Protein AF-A0A2W4MIL1-F1 (afdb_monomer)

Sequence (100 aa):
MLAAVHVPWSAQAADEDEQAVLALEKRCEEAREARLKPLREAEIAKCKANKRNDPDYCERFWRDYGNPVRLPNGRMSPRLLDDLPECVAAYRARRALAFK

Radius of gyration: 20.77 Å; Cα contacts (8 Å, |Δi|>4): 67; chains: 1; bounding box: 40×39×65 Å

pLDDT: mean 91.01, std 13.51, range [39.28, 98.56]

Structure (mmCIF, N/CA/C/O backbone):
data_AF-A0A2W4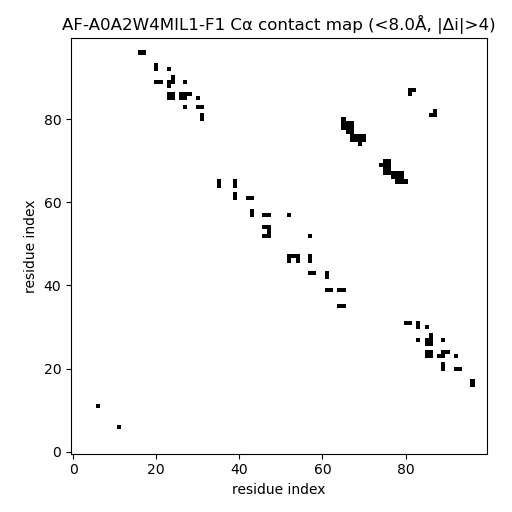MIL1-F1
#
_entry.id   AF-A0A2W4MIL1-F1
#
loop_
_atom_site.group_PDB
_atom_site.id
_atom_site.type_symbol
_atom_site.label_atom_id
_atom_site.label_alt_id
_atom_site.label_comp_id
_atom_site.label_asym_id
_atom_site.label_entity_id
_atom_site.label_seq_id
_atom_site.pdbx_PDB_ins_code
_atom_site.Cartn_x
_atom_site.Cartn_y
_atom_site.Cartn_z
_atom_site.occupancy
_atom_site.B_iso_or_equiv
_atom_site.auth_seq_id
_atom_site.auth_comp_id
_atom_site.auth_asym_id
_atom_site.auth_atom_id
_atom_site.pdbx_PDB_model_num
ATOM 1 N N . MET A 1 1 ? 14.318 29.168 -42.407 1.00 39.28 1 MET A N 1
ATOM 2 C CA . MET A 1 1 ? 15.370 28.400 -41.710 1.00 39.28 1 MET A CA 1
ATOM 3 C C . MET A 1 1 ? 14.699 27.637 -40.576 1.00 39.28 1 MET A C 1
ATOM 5 O O . MET A 1 1 ? 14.354 28.253 -39.580 1.00 39.28 1 MET A O 1
ATOM 9 N N . LEU A 1 2 ? 14.396 26.351 -40.769 1.00 46.50 2 LEU A N 1
ATOM 10 C CA . LEU A 1 2 ? 13.832 25.486 -39.725 1.00 46.50 2 LEU A CA 1
ATOM 11 C C . LEU A 1 2 ? 15.003 24.760 -39.060 1.00 46.50 2 LEU A C 1
ATOM 13 O O . LEU A 1 2 ? 15.649 23.933 -39.698 1.00 46.50 2 LEU A O 1
ATOM 17 N N . ALA A 1 3 ? 15.319 25.119 -37.818 1.00 49.28 3 ALA A N 1
ATOM 18 C CA . ALA A 1 3 ? 16.285 24.377 -37.021 1.00 49.28 3 ALA A CA 1
ATOM 19 C C . ALA A 1 3 ? 15.634 23.055 -36.590 1.00 49.28 3 ALA A C 1
ATOM 21 O O . ALA A 1 3 ? 14.677 23.054 -35.817 1.00 49.28 3 ALA A O 1
ATOM 22 N N . ALA A 1 4 ? 16.133 21.937 -37.116 1.00 56.16 4 ALA A N 1
ATOM 23 C CA . ALA A 1 4 ? 15.809 20.617 -36.600 1.00 56.16 4 ALA A CA 1
ATOM 24 C C . ALA A 1 4 ? 16.438 20.493 -35.207 1.00 56.16 4 ALA A C 1
ATOM 26 O O . ALA A 1 4 ? 17.659 20.427 -35.065 1.00 56.16 4 ALA A O 1
ATOM 27 N N . VAL A 1 5 ? 15.603 20.512 -34.169 1.00 59.19 5 VAL A N 1
ATOM 28 C CA . VAL A 1 5 ? 16.034 20.189 -32.810 1.00 59.19 5 VAL A CA 1
ATOM 29 C C . VAL A 1 5 ? 16.291 18.683 -32.782 1.00 59.19 5 VAL A C 1
ATOM 31 O O . VAL A 1 5 ? 15.362 17.886 -32.684 1.00 59.19 5 VAL A O 1
ATOM 34 N N . HIS A 1 6 ? 17.554 18.284 -32.928 1.00 59.94 6 HIS A N 1
ATOM 35 C CA . HIS A 1 6 ? 17.992 16.914 -32.682 1.00 59.94 6 HIS A CA 1
ATOM 36 C C . HIS A 1 6 ? 17.962 16.650 -31.177 1.00 59.94 6 HIS A C 1
ATOM 38 O O . HIS A 1 6 ? 18.965 16.813 -30.484 1.00 59.94 6 HIS A O 1
ATOM 44 N N . VAL A 1 7 ? 16.798 16.256 -30.663 1.00 59.19 7 VAL A N 1
ATOM 45 C CA . VAL A 1 7 ? 16.746 15.569 -29.373 1.00 59.19 7 VAL A CA 1
ATOM 46 C C . VAL A 1 7 ? 17.486 14.238 -29.559 1.00 59.19 7 VAL A C 1
ATOM 48 O O . VAL A 1 7 ? 17.189 13.511 -30.512 1.00 59.19 7 VAL A O 1
ATOM 51 N N . PRO A 1 8 ? 18.503 13.925 -28.739 1.00 60.09 8 PRO A N 1
ATOM 52 C CA . PRO A 1 8 ? 19.182 12.646 -28.834 1.00 60.09 8 PRO A CA 1
ATOM 53 C C . PRO A 1 8 ? 18.182 11.537 -28.496 1.00 60.09 8 PRO A C 1
ATOM 55 O O . PRO A 1 8 ? 17.633 11.500 -27.396 1.00 60.09 8 PRO A O 1
ATOM 58 N N . TRP A 1 9 ? 17.976 10.627 -29.452 1.00 61.75 9 TRP A N 1
ATOM 59 C CA . TRP A 1 9 ? 17.106 9.444 -29.369 1.00 61.75 9 TRP A CA 1
ATOM 60 C C . TRP A 1 9 ? 17.228 8.698 -28.027 1.00 61.75 9 TRP A C 1
ATOM 62 O O . TRP A 1 9 ? 16.254 8.155 -27.512 1.00 61.75 9 TRP A O 1
ATOM 72 N N . SER A 1 10 ? 18.424 8.684 -27.433 1.00 63.69 10 SER A N 1
ATOM 73 C CA . SER A 1 10 ? 18.719 8.025 -26.159 1.00 63.69 10 SER A CA 1
ATOM 74 C C . SER A 1 10 ? 17.971 8.604 -24.953 1.00 63.69 10 SER A C 1
ATOM 76 O O . SER A 1 10 ? 17.605 7.834 -24.071 1.00 63.69 10 SER A O 1
ATOM 78 N N . ALA A 1 11 ? 17.712 9.914 -24.908 1.00 67.19 11 ALA A N 1
ATOM 79 C CA . ALA A 1 11 ? 16.931 10.518 -23.824 1.00 67.19 11 ALA A CA 1
ATOM 80 C C . ALA A 1 11 ? 15.438 10.174 -23.956 1.00 67.19 11 ALA A C 1
ATOM 82 O O . ALA A 1 11 ? 14.809 9.777 -22.983 1.00 67.19 11 ALA A O 1
ATOM 83 N N . GLN A 1 12 ? 14.902 10.220 -25.180 1.00 70.19 12 GLN A N 1
ATOM 84 C CA . GLN A 1 12 ? 13.495 9.898 -25.452 1.00 70.19 12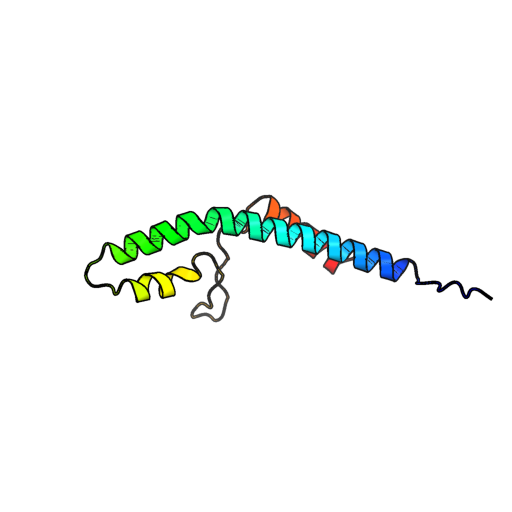 GLN A CA 1
ATOM 85 C C . GLN A 1 12 ? 13.164 8.437 -25.122 1.00 70.19 12 GLN A C 1
ATOM 87 O O . GLN A 1 12 ? 12.144 8.170 -24.499 1.00 70.19 12 GLN A O 1
ATOM 92 N N . ALA A 1 13 ? 14.047 7.498 -25.473 1.00 71.31 13 ALA A N 1
ATOM 93 C CA . ALA A 1 13 ? 13.845 6.084 -25.160 1.00 71.31 13 ALA A CA 1
ATOM 94 C C . ALA A 1 13 ? 13.870 5.798 -23.644 1.00 71.31 13 ALA A C 1
ATOM 96 O O . ALA A 1 13 ? 13.105 4.967 -23.162 1.00 71.31 13 ALA A O 1
ATOM 97 N N . ALA A 1 14 ? 14.727 6.491 -22.885 1.00 77.44 14 ALA A N 1
ATOM 98 C CA . ALA A 1 14 ? 14.759 6.363 -21.428 1.00 77.44 14 ALA A CA 1
ATOM 99 C C . ALA A 1 14 ? 13.477 6.916 -20.779 1.00 77.44 14 ALA A C 1
ATOM 101 O O . ALA A 1 14 ? 12.937 6.297 -19.861 1.00 77.44 14 ALA A O 1
ATOM 102 N N . ASP A 1 15 ? 12.960 8.035 -21.293 1.00 82.50 15 ASP A N 1
ATOM 103 C CA . ASP A 1 15 ? 11.695 8.609 -20.836 1.00 82.50 15 ASP A CA 1
ATOM 104 C C . ASP A 1 15 ? 10.511 7.672 -21.137 1.00 82.50 15 ASP A C 1
ATOM 106 O O . ASP A 1 15 ? 9.656 7.459 -20.279 1.00 82.50 15 ASP A O 1
ATOM 110 N N . GLU A 1 16 ? 10.469 7.062 -22.325 1.00 84.56 16 GLU A N 1
ATOM 111 C CA . GLU A 1 16 ? 9.436 6.088 -22.709 1.00 84.56 16 GLU A CA 1
ATOM 112 C C . GLU A 1 16 ? 9.451 4.834 -21.818 1.00 84.56 16 GLU A C 1
ATOM 114 O O . GLU A 1 16 ? 8.389 4.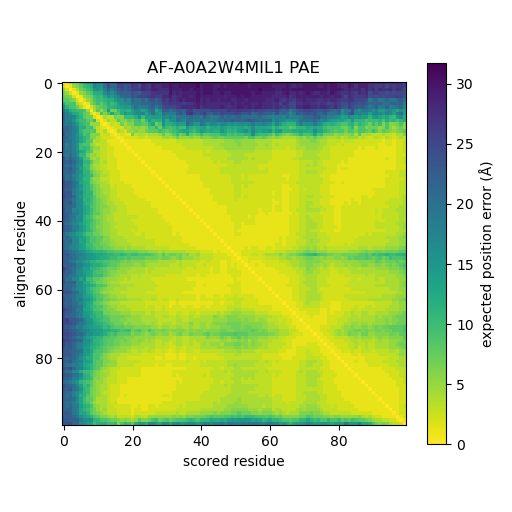380 -21.376 1.00 84.56 16 GLU A O 1
ATOM 119 N N . ASP A 1 17 ? 10.637 4.306 -21.500 1.00 91.00 17 ASP A N 1
ATOM 120 C CA . ASP A 1 17 ? 10.795 3.165 -20.592 1.00 91.00 17 ASP A CA 1
ATOM 121 C C . ASP A 1 17 ? 10.308 3.495 -19.170 1.00 91.00 17 ASP A C 1
ATOM 123 O O . ASP A 1 17 ? 9.591 2.699 -18.554 1.00 91.00 17 ASP A O 1
ATOM 127 N N . GLU A 1 18 ? 10.644 4.680 -18.649 1.00 95.12 18 GLU A N 1
ATOM 128 C CA . GLU A 1 18 ? 10.164 5.138 -17.340 1.00 95.12 18 GLU A CA 1
ATOM 129 C C . GLU A 1 18 ? 8.635 5.283 -17.333 1.00 95.12 18 GLU A C 1
ATOM 131 O O . GLU A 1 18 ? 7.974 4.790 -16.417 1.00 95.12 18 GLU A O 1
ATOM 136 N N . GLN A 1 19 ? 8.040 5.878 -18.375 1.00 96.31 19 GLN A N 1
ATOM 137 C CA . GLN A 1 19 ? 6.579 5.983 -18.487 1.00 96.31 19 GLN A CA 1
ATOM 138 C C . GLN A 1 19 ? 5.897 4.609 -18.534 1.00 96.31 19 GLN A C 1
ATOM 140 O O . GLN A 1 19 ? 4.838 4.419 -17.926 1.00 96.31 19 GLN A O 1
ATOM 145 N N . ALA A 1 20 ? 6.501 3.628 -19.208 1.00 96.19 20 ALA A N 1
ATOM 146 C CA . ALA A 1 20 ? 5.988 2.263 -19.235 1.00 96.19 20 ALA A CA 1
ATOM 147 C C . ALA A 1 20 ? 6.021 1.604 -17.843 1.00 96.19 20 ALA A C 1
ATOM 149 O O . ALA A 1 20 ? 5.050 0.948 -17.451 1.00 96.19 20 ALA A O 1
ATOM 150 N N . VAL A 1 21 ? 7.094 1.809 -17.069 1.00 97.44 21 VAL A N 1
ATOM 151 C CA . VAL A 1 21 ? 7.187 1.323 -15.681 1.00 97.44 21 VAL A CA 1
ATOM 152 C C . VAL A 1 21 ? 6.142 1.997 -14.790 1.00 97.44 21 VAL A C 1
ATOM 154 O O . VAL A 1 21 ? 5.405 1.299 -14.091 1.00 97.44 21 VAL A O 1
ATOM 157 N N . LEU A 1 22 ? 6.001 3.323 -14.868 1.00 97.94 22 LEU A N 1
ATOM 158 C CA . LEU A 1 22 ? 5.001 4.076 -14.102 1.00 97.94 22 LEU A CA 1
ATOM 159 C C . LEU A 1 22 ? 3.569 3.610 -14.407 1.00 97.94 22 LEU A C 1
ATOM 161 O O . LEU A 1 22 ? 2.730 3.525 -13.508 1.00 97.94 22 LEU A O 1
ATOM 165 N N . ALA A 1 23 ? 3.277 3.249 -15.660 1.00 98.12 23 ALA A N 1
ATOM 166 C CA . ALA A 1 23 ? 1.977 2.699 -16.033 1.00 98.12 23 ALA A CA 1
ATOM 167 C C . ALA A 1 23 ? 1.700 1.336 -15.370 1.00 98.12 23 ALA A C 1
ATOM 169 O O . ALA A 1 23 ? 0.563 1.067 -14.973 1.00 98.12 23 ALA A O 1
ATOM 170 N N . LEU A 1 24 ? 2.715 0.478 -15.223 1.00 98.12 24 LEU A N 1
ATOM 171 C CA . LEU A 1 24 ? 2.590 -0.792 -14.500 1.00 98.12 24 LEU A CA 1
ATOM 172 C C . LEU A 1 24 ? 2.416 -0.567 -12.994 1.00 98.12 24 LEU A C 1
ATOM 174 O O . LEU A 1 24 ? 1.562 -1.205 -12.379 1.00 98.12 24 LEU A O 1
ATOM 178 N N . GLU A 1 25 ? 3.165 0.368 -12.410 1.00 98.31 25 GLU A N 1
ATOM 179 C CA . GLU A 1 25 ? 3.036 0.745 -10.997 1.00 98.31 25 GLU A CA 1
ATOM 180 C C . GLU A 1 25 ? 1.633 1.294 -10.696 1.00 98.31 25 GLU A C 1
ATOM 182 O O . GLU A 1 25 ? 0.992 0.856 -9.741 1.00 98.31 25 GLU A O 1
ATOM 187 N N . LYS A 1 26 ? 1.084 2.148 -11.570 1.00 98.56 26 LYS A N 1
ATOM 188 C CA . LYS A 1 26 ? -0.299 2.641 -11.459 1.00 98.56 26 LYS A CA 1
ATOM 189 C C . LYS A 1 26 ? -1.321 1.504 -11.480 1.00 98.56 26 LYS A C 1
ATOM 191 O O . LYS A 1 26 ? -2.209 1.472 -10.633 1.00 98.56 26 LYS A O 1
ATOM 196 N N . ARG A 1 27 ? -1.180 0.547 -12.406 1.00 98.50 27 ARG A N 1
ATOM 197 C CA . ARG A 1 27 ? -2.066 -0.630 -12.480 1.00 98.50 27 ARG A CA 1
ATOM 198 C C . ARG A 1 27 ? -1.982 -1.486 -11.220 1.00 98.50 27 ARG A C 1
ATOM 200 O O . ARG A 1 27 ? -3.013 -1.960 -10.755 1.00 98.50 27 ARG A O 1
ATOM 207 N N . CYS A 1 28 ? -0.785 -1.668 -10.660 1.00 98.50 28 CYS A N 1
ATOM 208 C CA . CYS A 1 28 ? -0.614 -2.337 -9.372 1.00 98.50 28 CYS A CA 1
ATOM 209 C C . CYS A 1 28 ? -1.390 -1.616 -8.263 1.00 98.50 28 CYS A C 1
ATOM 211 O O . CYS A 1 28 ? -2.174 -2.256 -7.567 1.00 98.50 28 CYS A O 1
ATOM 213 N N . GLU A 1 29 ? -1.229 -0.298 -8.114 1.00 98.06 29 GLU A N 1
ATOM 214 C CA . GLU A 1 29 ? -1.921 0.438 -7.048 1.00 98.06 29 GLU A CA 1
ATOM 215 C C . GLU A 1 29 ? -3.443 0.444 -7.221 1.00 98.06 29 GLU A C 1
ATOM 217 O O . GLU A 1 29 ? -4.165 0.253 -6.245 1.00 98.06 29 GLU A O 1
ATOM 222 N N . GLU A 1 30 ? -3.952 0.573 -8.448 1.00 98.38 30 GLU A N 1
ATOM 223 C CA . GLU A 1 30 ? -5.390 0.472 -8.731 1.00 98.38 30 GLU A CA 1
ATOM 224 C C . GLU A 1 30 ? -5.938 -0.920 -8.379 1.00 98.38 30 GLU A C 1
ATOM 226 O O . GLU A 1 30 ? -6.968 -1.049 -7.711 1.00 98.38 30 GLU A O 1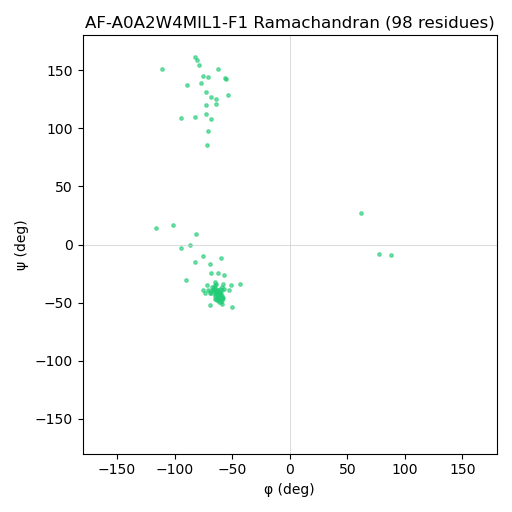
ATOM 231 N N . ALA A 1 31 ? -5.219 -1.972 -8.781 1.00 98.31 31 ALA A N 1
ATOM 232 C CA . ALA A 1 31 ? -5.566 -3.361 -8.503 1.00 98.31 31 ALA A CA 1
ATOM 233 C C . ALA A 1 31 ? -5.506 -3.696 -7.001 1.00 98.31 31 ALA A C 1
ATOM 235 O O . ALA A 1 31 ? -6.320 -4.494 -6.516 1.00 98.31 31 ALA A O 1
ATOM 236 N N . ARG A 1 32 ? -4.560 -3.099 -6.266 1.00 98.12 32 ARG A N 1
ATOM 237 C CA . ARG A 1 32 ? -4.458 -3.206 -4.806 1.00 98.12 32 ARG A CA 1
ATOM 238 C C . ARG A 1 32 ? -5.593 -2.470 -4.126 1.00 98.12 32 ARG A C 1
ATOM 240 O O . ARG A 1 32 ? -6.283 -3.080 -3.318 1.00 98.12 32 ARG A O 1
ATOM 247 N N . GLU A 1 33 ? -5.828 -1.207 -4.459 1.00 97.75 33 GLU A N 1
ATOM 248 C CA . GLU A 1 33 ? -6.840 -0.394 -3.785 1.00 97.75 33 GLU A CA 1
ATOM 249 C C . GLU A 1 33 ? -8.249 -0.967 -3.976 1.00 97.75 33 GLU A C 1
ATOM 251 O O . GLU A 1 33 ? -9.014 -1.054 -3.015 1.00 97.75 33 GLU A O 1
ATOM 256 N N . ALA A 1 34 ? -8.565 -1.478 -5.172 1.00 98.12 34 ALA A N 1
ATOM 257 C CA . ALA A 1 34 ? -9.834 -2.156 -5.434 1.00 98.12 34 ALA A CA 1
ATOM 258 C C . ALA A 1 34 ? -10.074 -3.370 -4.513 1.00 98.12 34 ALA A C 1
ATOM 260 O O . ALA A 1 34 ? -11.212 -3.644 -4.133 1.00 98.12 34 ALA A O 1
ATOM 261 N N . ARG A 1 35 ? -9.009 -4.088 -4.131 1.00 98.12 35 ARG A N 1
ATOM 262 C CA . ARG A 1 35 ? -9.072 -5.254 -3.233 1.00 98.12 35 ARG A CA 1
ATOM 263 C C . ARG A 1 35 ? -8.923 -4.878 -1.757 1.00 98.12 35 ARG A C 1
ATOM 265 O O . ARG A 1 35 ? -9.504 -5.542 -0.906 1.00 98.12 35 ARG A O 1
ATOM 272 N N . LEU A 1 36 ? -8.183 -3.815 -1.443 1.00 97.88 36 LEU A N 1
ATOM 273 C CA . LEU A 1 36 ? -8.008 -3.306 -0.082 1.00 97.88 36 LEU A CA 1
ATOM 274 C C . LEU A 1 36 ? -9.272 -2.650 0.451 1.00 97.88 36 LEU A C 1
ATOM 276 O O . LEU A 1 36 ? -9.5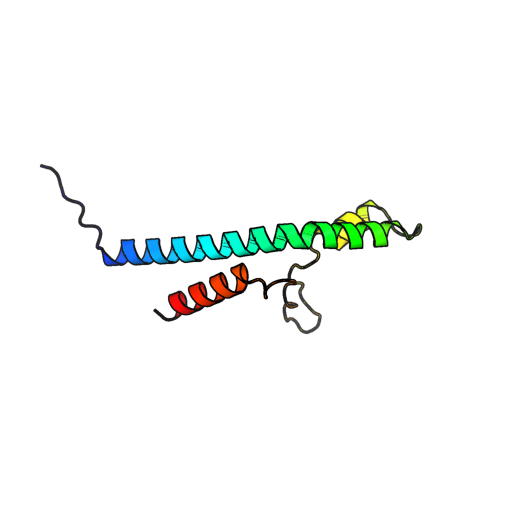92 -2.846 1.619 1.00 97.88 36 LEU A O 1
ATOM 280 N N . LYS A 1 37 ? -10.000 -1.907 -0.385 1.00 97.88 37 LYS A N 1
ATOM 281 C CA . LYS A 1 37 ? -11.209 -1.189 0.022 1.00 97.88 37 LYS A CA 1
ATOM 282 C C . LYS A 1 37 ? -12.224 -2.065 0.779 1.00 97.88 37 LYS A C 1
ATOM 284 O O . LYS A 1 37 ? -12.541 -1.703 1.912 1.00 97.88 37 LYS A O 1
ATOM 289 N N . PRO A 1 38 ? -12.685 -3.222 0.263 1.00 97.94 38 PRO A N 1
ATOM 290 C CA . PRO A 1 38 ? -13.628 -4.060 1.009 1.00 97.94 38 PRO A CA 1
ATOM 291 C C . PRO A 1 38 ? -13.033 -4.644 2.302 1.00 97.94 38 PRO A C 1
ATOM 293 O O . PRO A 1 38 ? -13.746 -4.799 3.290 1.00 97.94 38 PRO A O 1
ATOM 296 N N . LEU A 1 39 ? -11.728 -4.939 2.341 1.00 98.25 39 LEU A N 1
ATOM 297 C CA . LEU A 1 39 ? -11.067 -5.427 3.560 1.00 98.25 39 LEU A CA 1
ATOM 298 C C . LEU A 1 39 ? -10.980 -4.330 4.630 1.00 98.25 39 LEU A C 1
ATOM 300 O O . LEU A 1 39 ? -11.222 -4.578 5.810 1.00 98.25 39 LEU A O 1
ATOM 304 N N . ARG A 1 40 ? -10.682 -3.102 4.204 1.00 98.12 40 ARG A N 1
ATOM 305 C CA . ARG A 1 40 ? -10.657 -1.910 5.049 1.00 98.12 40 ARG A CA 1
ATOM 306 C C . ARG A 1 40 ? -12.036 -1.631 5.639 1.00 98.12 40 ARG A C 1
ATOM 308 O O . ARG A 1 40 ? -12.157 -1.448 6.846 1.00 98.12 40 ARG A O 1
ATOM 315 N N . GLU A 1 41 ? -13.072 -1.655 4.804 1.00 98.31 41 GLU A N 1
ATOM 316 C CA . GLU A 1 41 ? -14.467 -1.502 5.231 1.00 98.31 41 GLU A CA 1
ATOM 317 C C . GLU A 1 41 ? -14.866 -2.584 6.248 1.00 98.31 41 GLU A C 1
ATOM 319 O O . GLU A 1 41 ? -15.518 -2.275 7.248 1.00 98.31 41 GLU A O 1
ATOM 324 N N . ALA A 1 42 ? -14.416 -3.830 6.059 1.00 98.38 42 ALA A N 1
ATOM 325 C CA . ALA A 1 42 ? -14.665 -4.918 7.002 1.00 98.38 42 ALA A CA 1
ATOM 326 C C . ALA A 1 42 ? -13.996 -4.691 8.373 1.00 98.38 42 ALA A C 1
ATOM 328 O O . ALA A 1 42 ? -14.646 -4.878 9.405 1.00 98.38 42 ALA A O 1
ATOM 329 N N . GLU A 1 43 ? -12.734 -4.245 8.421 1.00 98.31 43 GLU A N 1
ATOM 330 C CA . GLU A 1 43 ? -12.063 -3.926 9.694 1.00 98.31 43 GLU A CA 1
ATOM 331 C C . GLU A 1 43 ? -12.677 -2.695 10.383 1.00 98.31 43 GLU A C 1
ATOM 333 O O . GLU A 1 43 ? -12.856 -2.695 11.605 1.00 98.31 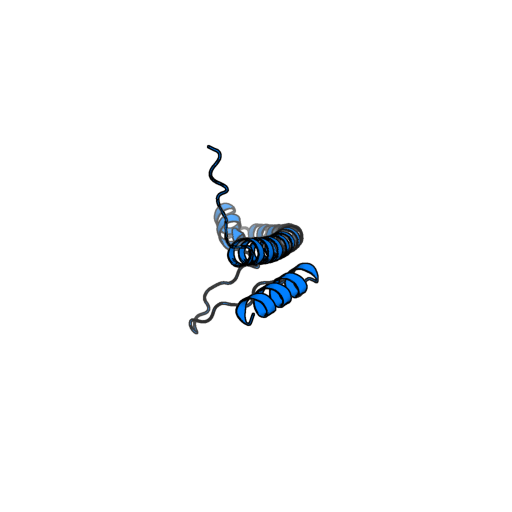43 GLU A O 1
ATOM 338 N N . ILE A 1 44 ? -13.102 -1.681 9.619 1.00 98.50 44 ILE A N 1
ATOM 339 C CA . ILE A 1 44 ? -13.852 -0.531 10.151 1.00 98.50 44 ILE A CA 1
ATOM 340 C C . ILE A 1 44 ? -15.172 -0.995 10.773 1.00 98.50 44 ILE A C 1
ATOM 342 O O . ILE A 1 44 ? -15.477 -0.636 11.913 1.00 98.50 44 ILE A O 1
ATOM 346 N N . ALA A 1 45 ? -15.950 -1.814 10.061 1.00 98.38 45 ALA A N 1
ATOM 347 C CA . ALA A 1 45 ? -17.228 -2.329 10.549 1.00 98.38 45 ALA A CA 1
ATOM 348 C C . ALA A 1 45 ? -17.048 -3.160 11.828 1.00 98.38 45 ALA A C 1
ATOM 350 O O . ALA A 1 45 ? -17.762 -2.964 12.814 1.00 98.38 45 ALA A O 1
ATOM 351 N N . LYS A 1 46 ? -16.035 -4.030 11.851 1.00 98.38 46 LYS A N 1
ATOM 352 C CA . LYS A 1 46 ? -15.651 -4.813 13.030 1.00 98.38 46 LYS A CA 1
ATOM 353 C C . LYS A 1 46 ? -15.243 -3.924 14.207 1.00 98.38 46 LYS A C 1
ATOM 355 O O . LYS A 1 46 ? -15.642 -4.197 15.337 1.00 98.38 46 LYS A O 1
ATOM 360 N N . CYS A 1 47 ? -14.500 -2.845 13.964 1.00 98.38 47 CYS A N 1
ATOM 361 C CA . CYS A 1 47 ? -14.145 -1.870 14.993 1.00 98.38 47 CYS A CA 1
ATOM 362 C C . CYS A 1 47 ? -15.386 -1.184 15.582 1.00 98.38 47 CYS A C 1
ATOM 364 O O . CYS A 1 47 ? -15.516 -1.115 16.806 1.00 98.38 47 CYS A O 1
ATOM 366 N N . LYS A 1 48 ? -16.318 -0.741 14.728 1.00 98.25 48 LYS A N 1
ATOM 367 C CA . LYS A 1 48 ? -17.569 -0.077 15.132 1.00 98.25 48 LYS A CA 1
ATOM 368 C C . LYS A 1 48 ? -18.549 -1.006 15.851 1.00 98.25 48 LYS A C 1
ATOM 370 O O . LYS A 1 48 ? -19.365 -0.538 16.640 1.00 98.25 48 LYS A O 1
ATOM 375 N N . ALA A 1 49 ? -18.470 -2.318 15.621 1.00 98.25 49 ALA A N 1
ATOM 376 C CA . ALA A 1 49 ? -19.307 -3.296 16.317 1.00 98.25 49 ALA A CA 1
ATOM 377 C C . ALA A 1 49 ? -19.059 -3.316 17.839 1.00 98.25 49 ALA A C 1
ATOM 379 O O . ALA A 1 49 ? -19.950 -3.671 18.616 1.00 98.25 49 ALA A O 1
ATOM 380 N N . ASN A 1 50 ? -17.873 -2.897 18.292 1.00 96.50 50 ASN A N 1
ATOM 381 C CA . ASN A 1 50 ? -17.607 -2.681 19.707 1.00 96.50 50 ASN A CA 1
ATOM 382 C C . ASN A 1 50 ? -18.123 -1.301 20.143 1.00 96.50 50 ASN A C 1
ATOM 384 O O . ASN A 1 50 ? -17.515 -0.278 19.842 1.00 96.50 50 ASN A O 1
ATOM 388 N N . LYS A 1 51 ? -19.193 -1.285 20.949 1.00 94.44 51 LYS A N 1
ATOM 389 C CA . LYS A 1 51 ? -19.843 -0.059 21.454 1.00 94.44 51 LYS A CA 1
ATOM 390 C C . LYS A 1 51 ? -18.943 0.861 22.293 1.00 94.44 51 LYS A C 1
ATOM 392 O O . LYS A 1 51 ? -19.355 1.969 22.609 1.00 94.44 51 LYS A O 1
ATOM 397 N N . ARG A 1 52 ? -17.755 0.404 22.707 1.00 96.69 52 ARG A N 1
ATOM 398 C CA . ARG A 1 52 ? -16.768 1.228 23.427 1.00 96.69 52 ARG A CA 1
ATOM 399 C C . ARG A 1 52 ? -15.914 2.089 22.499 1.00 96.69 52 ARG A C 1
ATOM 401 O O . ARG A 1 52 ? -15.232 2.984 22.987 1.00 96.69 52 ARG A O 1
ATOM 408 N N . ASN A 1 53 ? -15.912 1.799 21.201 1.00 97.50 53 ASN A N 1
ATOM 409 C CA . ASN A 1 53 ? -15.114 2.530 20.232 1.00 97.50 53 ASN A CA 1
ATOM 410 C C . ASN A 1 53 ? -15.898 3.722 19.680 1.00 97.50 53 ASN A C 1
ATOM 412 O O . ASN A 1 53 ? -17.072 3.601 19.334 1.00 97.50 53 ASN A O 1
ATOM 416 N N . ASP A 1 54 ? -15.215 4.856 19.553 1.00 97.38 54 ASP A N 1
ATOM 417 C CA . ASP A 1 54 ? -15.709 6.010 18.808 1.00 97.38 54 ASP A CA 1
ATOM 418 C C . ASP A 1 54 ? -15.755 5.680 17.297 1.00 97.38 54 ASP A C 1
ATOM 420 O O . ASP A 1 54 ? -14.743 5.228 16.744 1.00 97.38 54 ASP A O 1
ATOM 424 N N . PRO A 1 55 ? -16.896 5.867 16.602 1.00 97.38 55 PRO A N 1
ATOM 425 C CA . PRO A 1 55 ? -16.998 5.570 15.175 1.00 97.38 55 PRO A CA 1
ATOM 426 C C . PRO A 1 55 ? -15.984 6.331 14.317 1.00 97.38 55 PRO A C 1
ATOM 428 O O . PRO A 1 55 ? -15.426 5.740 13.388 1.00 97.38 55 PRO A O 1
ATOM 431 N N . ASP A 1 56 ? -15.704 7.594 14.646 1.00 97.94 56 ASP A N 1
ATOM 432 C CA . ASP A 1 56 ? -14.761 8.412 13.882 1.00 97.94 56 ASP A CA 1
ATOM 433 C C . ASP A 1 56 ? -13.315 7.949 14.109 1.00 97.94 56 ASP A C 1
ATOM 435 O O . ASP A 1 56 ? -12.492 7.973 13.191 1.00 97.94 56 ASP A O 1
ATOM 439 N N . TYR A 1 57 ? -12.986 7.484 15.318 1.00 97.69 57 TYR A N 1
ATOM 440 C CA . TYR A 1 57 ? -11.720 6.809 15.594 1.00 97.69 57 TYR A CA 1
ATOM 441 C C . TYR A 1 57 ? -11.538 5.576 14.710 1.00 97.69 57 TYR A C 1
ATOM 443 O O . TYR A 1 57 ? -10.471 5.432 14.118 1.00 97.69 57 TYR A O 1
ATOM 451 N N . CYS A 1 58 ? -12.556 4.721 14.574 1.00 98.31 58 CYS A N 1
ATOM 452 C CA . CYS A 1 58 ? -12.459 3.524 13.736 1.00 98.31 58 CYS A CA 1
ATOM 453 C C . CYS A 1 58 ? -12.144 3.869 12.272 1.00 98.31 58 CYS A C 1
ATOM 455 O O . CYS A 1 58 ? -11.257 3.253 11.684 1.00 98.31 58 CYS A O 1
ATOM 457 N N . GLU A 1 59 ? -12.815 4.875 11.707 1.00 97.94 59 GLU A N 1
ATOM 458 C CA . GLU A 1 59 ? -12.544 5.354 10.344 1.00 97.94 59 GLU A CA 1
ATOM 459 C C . GLU A 1 59 ? -11.099 5.842 10.198 1.00 97.94 59 GLU A C 1
ATOM 461 O O . GLU A 1 59 ? -10.370 5.409 9.307 1.00 97.94 59 GLU A O 1
ATOM 466 N N . ARG A 1 60 ? -10.636 6.704 11.115 1.00 97.38 60 ARG A N 1
ATOM 467 C CA . ARG A 1 60 ? -9.268 7.245 11.068 1.00 97.38 60 ARG A CA 1
ATOM 468 C C . ARG A 1 60 ? -8.204 6.173 11.274 1.00 97.38 60 ARG A C 1
ATOM 470 O O . ARG A 1 60 ? -7.162 6.238 10.630 1.00 97.38 60 ARG A O 1
ATOM 477 N N . PHE A 1 61 ? -8.441 5.232 12.183 1.00 96.44 61 PHE A N 1
ATOM 478 C CA . PHE A 1 61 ? -7.475 4.201 12.549 1.00 96.44 61 PHE A CA 1
ATOM 479 C C . PHE A 1 61 ? -7.250 3.208 11.406 1.00 96.44 61 PHE A C 1
ATOM 481 O O . PHE A 1 61 ? -6.113 2.846 11.119 1.00 96.44 61 PHE A O 1
ATOM 488 N N . TRP A 1 62 ? -8.322 2.808 10.720 1.00 97.44 62 TRP A N 1
ATOM 489 C CA . TRP A 1 62 ? -8.253 1.819 9.645 1.00 97.44 62 TRP A CA 1
ATOM 490 C C . TRP A 1 62 ? -8.114 2.427 8.243 1.00 97.44 62 TRP A C 1
ATOM 492 O O . TRP A 1 62 ? -7.939 1.670 7.293 1.00 97.44 62 TRP A O 1
ATOM 502 N N . ARG A 1 63 ? -8.128 3.759 8.073 1.00 96.25 63 ARG A N 1
ATOM 503 C CA . ARG A 1 63 ? -8.043 4.425 6.751 1.00 96.25 63 ARG A CA 1
ATOM 504 C C . ARG A 1 63 ? -6.877 3.940 5.876 1.00 96.25 63 ARG A C 1
ATOM 506 O O . ARG A 1 63 ? -7.019 3.827 4.666 1.00 96.25 63 ARG A O 1
ATOM 513 N N . ASP A 1 64 ? -5.749 3.611 6.505 1.00 94.75 64 ASP A N 1
ATOM 514 C CA . ASP A 1 64 ? -4.509 3.195 5.847 1.00 94.75 64 ASP A CA 1
ATOM 515 C C . ASP A 1 64 ? -4.310 1.667 5.900 1.00 94.75 64 ASP A C 1
ATOM 517 O O . ASP A 1 64 ? -3.202 1.168 5.703 1.00 94.75 64 ASP A O 1
ATOM 521 N N . TYR A 1 65 ? -5.364 0.891 6.184 1.00 96.88 65 TYR A N 1
ATOM 522 C CA . TYR A 1 65 ? -5.277 -0.568 6.232 1.00 96.88 65 TYR A CA 1
ATOM 523 C C . TYR A 1 65 ? -4.680 -1.139 4.937 1.00 96.88 65 TYR A C 1
ATOM 525 O O . TYR A 1 65 ? -5.138 -0.831 3.834 1.00 96.88 65 TYR A O 1
ATOM 533 N N . GLY A 1 66 ? -3.655 -1.980 5.091 1.00 95.94 66 GLY A N 1
ATOM 534 C CA . GLY A 1 66 ? -2.914 -2.600 3.991 1.00 95.94 66 GLY A CA 1
ATOM 535 C C . GLY A 1 66 ? -1.726 -1.790 3.457 1.00 95.94 66 GLY A C 1
ATOM 536 O O . GLY A 1 66 ? -0.932 -2.337 2.685 1.00 95.94 66 GLY A O 1
ATOM 537 N N . ASN A 1 67 ? -1.558 -0.533 3.881 1.00 95.81 67 ASN A N 1
ATOM 538 C CA . ASN A 1 67 ? -0.368 0.274 3.597 1.00 95.81 67 ASN A CA 1
ATOM 539 C C . ASN A 1 67 ? 0.786 -0.082 4.552 1.00 95.81 67 ASN A C 1
ATOM 541 O O . ASN A 1 67 ? 0.552 -0.644 5.628 1.00 95.81 67 ASN A O 1
ATOM 545 N N . PRO A 1 68 ? 2.048 0.212 4.183 1.00 94.25 68 PRO A N 1
ATOM 546 C CA . PRO A 1 68 ? 3.169 -0.104 5.046 1.00 94.25 68 PRO A CA 1
ATOM 547 C C . PRO A 1 68 ? 3.181 0.859 6.235 1.00 94.25 68 PRO A C 1
ATOM 549 O O . PRO A 1 68 ? 3.135 2.077 6.063 1.00 94.25 68 PRO A O 1
ATOM 552 N N . VAL A 1 69 ? 3.306 0.323 7.445 1.00 92.56 69 VAL A N 1
ATOM 553 C CA . VAL A 1 69 ? 3.460 1.112 8.673 1.00 92.56 69 VAL A CA 1
ATOM 554 C C . VAL A 1 69 ? 4.859 0.931 9.243 1.00 92.56 69 VAL A C 1
ATOM 556 O O . VAL A 1 69 ? 5.493 -0.110 9.061 1.00 92.56 69 VAL A O 1
ATOM 559 N N . ARG A 1 70 ? 5.367 1.948 9.941 1.00 94.12 70 ARG A N 1
ATOM 560 C CA . ARG A 1 70 ? 6.656 1.843 10.629 1.00 94.12 70 ARG A CA 1
ATOM 561 C C . ARG A 1 70 ? 6.503 0.952 11.861 1.00 94.12 70 ARG A C 1
ATOM 563 O O . ARG A 1 70 ? 5.729 1.262 12.762 1.00 94.12 70 ARG A O 1
ATOM 570 N N . LEU A 1 71 ? 7.250 -0.145 11.896 1.00 92.75 71 LEU A N 1
ATOM 571 C CA . LEU A 1 71 ? 7.289 -1.086 13.011 1.00 92.75 71 LEU A CA 1
ATOM 572 C C . LEU A 1 71 ? 8.237 -0.589 14.122 1.00 92.75 71 LEU A C 1
ATOM 574 O O . LEU A 1 71 ? 9.133 0.215 13.846 1.00 92.75 71 LEU A O 1
ATOM 578 N N . PRO A 1 72 ? 8.121 -1.106 15.364 1.00 95.50 72 PRO A N 1
ATOM 579 C CA . PRO A 1 72 ? 9.001 -0.719 16.476 1.00 95.50 72 PRO A CA 1
ATOM 580 C C . PRO A 1 72 ? 10.496 -0.945 16.215 1.00 95.50 72 PRO A C 1
ATOM 582 O O . PRO A 1 72 ? 11.337 -0.245 16.764 1.00 95.50 72 PRO A O 1
ATOM 585 N N . ASN A 1 73 ? 10.839 -1.894 15.340 1.00 94.56 73 ASN A N 1
ATOM 586 C CA . ASN A 1 73 ? 12.216 -2.166 14.920 1.00 94.56 73 ASN A CA 1
ATOM 587 C C . ASN A 1 73 ? 12.732 -1.204 13.826 1.00 94.56 73 ASN A C 1
ATOM 589 O O . ASN A 1 73 ? 13.772 -1.461 13.225 1.00 94.56 73 ASN A O 1
ATOM 593 N N . GLY A 1 74 ? 11.988 -0.141 13.509 1.00 95.06 74 GLY A N 1
ATOM 594 C CA . GLY A 1 74 ? 12.345 0.864 12.509 1.00 95.06 74 GLY A CA 1
ATOM 595 C C . GLY A 1 74 ? 12.120 0.444 11.053 1.00 95.06 74 GLY A C 1
ATOM 596 O O . GLY A 1 74 ? 12.213 1.298 10.170 1.00 95.06 74 GLY A O 1
ATOM 597 N N . ARG A 1 75 ? 11.792 -0.826 10.783 1.00 96.00 75 ARG A N 1
ATOM 598 C CA . ARG A 1 75 ? 11.464 -1.314 9.435 1.00 96.00 75 ARG A CA 1
ATOM 599 C C . ARG A 1 75 ? 10.032 -0.937 9.063 1.00 96.00 75 ARG A C 1
ATOM 601 O O . ARG A 1 75 ? 9.171 -0.799 9.928 1.00 96.00 75 ARG A O 1
ATOM 608 N N . MET A 1 76 ? 9.765 -0.821 7.767 1.00 95.44 76 MET A N 1
ATOM 609 C CA . MET A 1 76 ? 8.392 -0.769 7.266 1.00 95.44 76 MET A CA 1
ATOM 610 C C . MET A 1 76 ? 7.799 -2.180 7.260 1.00 95.44 76 MET A C 1
ATOM 612 O O . MET A 1 76 ? 8.493 -3.139 6.904 1.00 95.44 76 MET A O 1
ATOM 616 N N . SER A 1 77 ? 6.534 -2.319 7.652 1.00 93.69 77 SER A N 1
ATOM 617 C CA . SER A 1 77 ? 5.797 -3.561 7.441 1.00 93.69 77 SER A CA 1
ATOM 618 C C . SER A 1 77 ? 5.676 -3.844 5.941 1.00 93.69 77 SER A C 1
ATOM 620 O O . SER A 1 77 ? 5.622 -2.901 5.144 1.00 93.69 77 SER A O 1
ATOM 622 N N . PRO A 1 78 ? 5.593 -5.119 5.531 1.00 93.12 78 PRO A N 1
ATOM 623 C CA . PRO A 1 78 ? 5.162 -5.443 4.182 1.00 93.12 78 PRO A CA 1
ATOM 624 C C . PRO A 1 78 ? 3.800 -4.804 3.900 1.00 93.12 78 PRO A C 1
ATOM 626 O O . PRO A 1 78 ? 2.936 -4.738 4.779 1.00 93.12 78 PRO A O 1
ATOM 629 N N . ARG A 1 79 ? 3.625 -4.331 2.671 1.00 95.25 79 ARG A N 1
ATOM 630 C CA . ARG A 1 79 ? 2.322 -3.943 2.141 1.00 95.25 79 ARG A CA 1
ATOM 631 C C . ARG A 1 79 ? 1.485 -5.192 1.900 1.00 95.25 79 ARG A C 1
ATOM 633 O O . ARG A 1 79 ? 2.003 -6.228 1.487 1.00 95.25 79 ARG A O 1
ATOM 640 N N . LEU A 1 80 ? 0.184 -5.091 2.140 1.00 96.81 80 LEU A N 1
ATOM 641 C CA . LEU A 1 80 ? -0.738 -6.176 1.819 1.00 96.81 80 LEU A CA 1
ATOM 642 C C . LEU A 1 80 ? -0.968 -6.218 0.298 1.00 96.81 80 LEU A C 1
ATOM 644 O O . LEU A 1 80 ? -1.027 -5.161 -0.331 1.00 96.81 80 LEU A O 1
ATOM 648 N N . LEU A 1 81 ? -1.143 -7.413 -0.273 1.00 97.25 81 LEU A N 1
ATOM 649 C CA . LEU A 1 81 ? -1.459 -7.624 -1.697 1.00 97.25 81 LEU A CA 1
ATOM 650 C C . LEU A 1 81 ? -0.381 -7.123 -2.681 1.00 97.25 81 LEU A C 1
ATOM 652 O O . LEU A 1 81 ? -0.686 -6.765 -3.816 1.00 97.25 81 LEU A O 1
ATOM 656 N N . ASP A 1 82 ? 0.884 -7.082 -2.263 1.00 95.81 82 ASP A N 1
ATOM 657 C CA . ASP A 1 82 ? 2.011 -6.786 -3.167 1.00 95.81 82 ASP A CA 1
ATOM 658 C C . ASP A 1 82 ? 2.372 -7.972 -4.086 1.00 95.81 82 ASP A C 1
ATOM 660 O O . ASP A 1 82 ? 3.146 -7.819 -5.029 1.00 95.81 82 ASP A O 1
ATOM 664 N N . ASP A 1 83 ? 1.800 -9.151 -3.840 1.00 96.94 83 ASP A N 1
ATOM 665 C CA . ASP A 1 83 ? 1.960 -10.378 -4.626 1.00 96.94 83 ASP A CA 1
ATO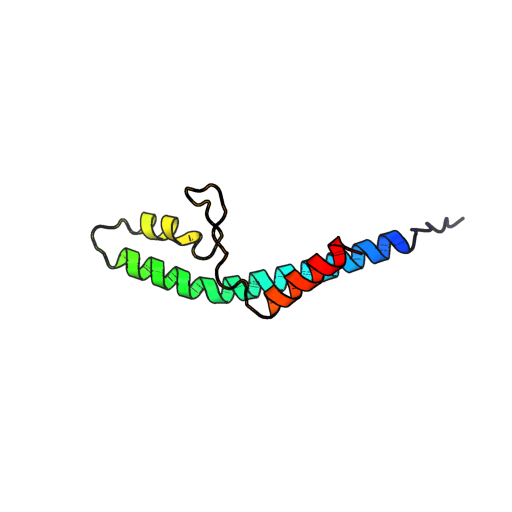M 666 C C 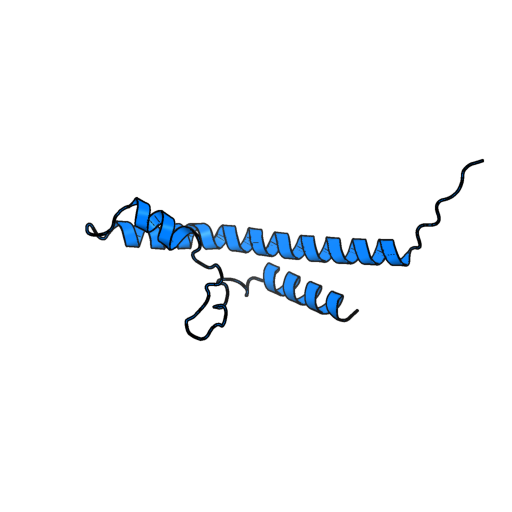. ASP A 1 83 ? 0.977 -10.494 -5.803 1.00 96.94 83 ASP A C 1
ATOM 668 O O . ASP A 1 83 ? 1.042 -11.458 -6.571 1.00 96.94 83 ASP A O 1
ATOM 672 N N . LEU A 1 84 ? 0.090 -9.509 -5.985 1.00 98.06 84 LEU A N 1
ATOM 673 C CA . LEU A 1 84 ? -0.796 -9.450 -7.144 1.00 98.06 84 LEU A CA 1
ATOM 674 C C . LEU A 1 84 ? 0.008 -9.482 -8.457 1.00 98.06 84 LEU A C 1
ATOM 676 O O . LEU A 1 84 ? 1.074 -8.860 -8.534 1.00 98.06 84 LEU A O 1
ATOM 680 N N . PRO A 1 85 ? -0.492 -10.147 -9.518 1.00 98.19 85 PRO A N 1
ATOM 681 C CA . PRO A 1 85 ? 0.219 -10.251 -10.793 1.00 98.19 85 PRO A CA 1
ATOM 682 C C . PRO A 1 85 ? 0.669 -8.899 -11.359 1.00 98.19 85 PRO A C 1
ATOM 684 O O . PRO A 1 85 ? 1.786 -8.773 -11.862 1.00 98.19 85 PRO A O 1
ATOM 687 N N . GLU A 1 86 ? -0.174 -7.875 -11.232 1.00 97.62 86 GLU A N 1
ATOM 688 C CA . GLU A 1 86 ? 0.095 -6.507 -11.669 1.00 97.62 86 GLU A CA 1
ATOM 689 C C . GLU A 1 86 ? 1.269 -5.885 -10.893 1.00 97.62 86 GLU A C 1
ATOM 691 O O . GLU A 1 86 ? 2.125 -5.220 -11.477 1.00 97.62 86 GLU A O 1
ATOM 696 N N . CYS A 1 87 ? 1.362 -6.161 -9.591 1.00 98.12 87 CYS A N 1
ATOM 697 C CA . CYS A 1 87 ? 2.429 -5.674 -8.718 1.00 98.12 87 CYS A CA 1
ATOM 698 C C . CYS A 1 87 ? 3.750 -6.407 -8.933 1.00 98.12 87 CYS A C 1
ATOM 700 O O . CYS A 1 87 ? 4.807 -5.778 -8.987 1.00 98.12 87 CYS A O 1
ATOM 702 N N . VAL A 1 88 ? 3.702 -7.721 -9.159 1.00 98.12 88 VAL A N 1
ATOM 703 C CA . VAL A 1 88 ? 4.887 -8.501 -9.536 1.00 98.12 88 VAL A CA 1
ATOM 704 C C . VAL A 1 88 ? 5.442 -8.025 -10.882 1.00 98.12 88 VAL A C 1
ATOM 706 O O . VAL A 1 88 ? 6.660 -7.906 -11.033 1.00 98.12 88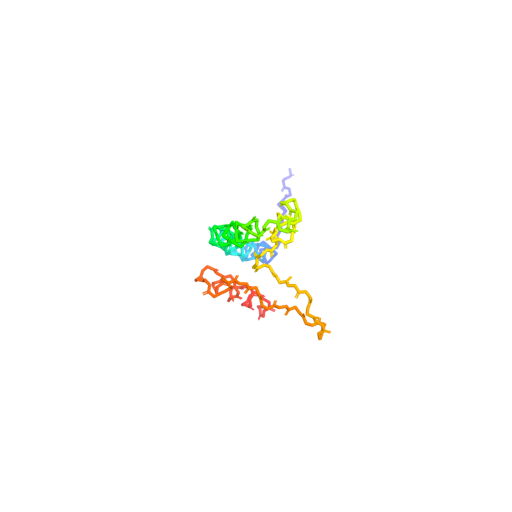 VAL A O 1
ATOM 709 N N . ALA A 1 89 ? 4.575 -7.722 -11.854 1.00 98.00 89 ALA A N 1
ATOM 710 C CA . ALA A 1 89 ? 4.986 -7.169 -13.142 1.00 98.00 89 ALA A CA 1
ATOM 711 C C . ALA A 1 89 ? 5.642 -5.787 -12.988 1.00 98.00 89 ALA A C 1
ATOM 713 O O . ALA A 1 89 ? 6.739 -5.580 -13.510 1.00 98.00 89 ALA A O 1
ATOM 714 N N . ALA A 1 90 ? 5.024 -4.882 -12.222 1.00 97.94 90 ALA A N 1
ATOM 715 C CA . ALA A 1 90 ? 5.575 -3.559 -11.929 1.00 97.94 90 ALA A CA 1
ATOM 716 C C . ALA A 1 90 ? 6.948 -3.644 -11.243 1.00 97.94 90 ALA A C 1
ATOM 718 O O . ALA A 1 90 ? 7.914 -3.036 -11.703 1.00 97.94 90 ALA A O 1
ATOM 719 N N . TYR A 1 91 ? 7.072 -4.481 -10.207 1.00 97.06 91 TYR A N 1
ATOM 720 C CA . TYR A 1 91 ? 8.333 -4.696 -9.498 1.00 97.06 91 TYR A CA 1
ATOM 721 C C . TYR A 1 91 ? 9.440 -5.197 -10.432 1.00 97.06 91 TYR A C 1
ATOM 723 O O . TYR A 1 91 ? 10.558 -4.679 -10.411 1.00 97.06 91 TYR A O 1
ATOM 731 N N . ARG A 1 92 ? 9.144 -6.191 -11.280 1.00 97.38 92 ARG A N 1
ATOM 732 C CA . ARG A 1 92 ? 10.117 -6.728 -12.243 1.00 97.38 92 ARG A CA 1
ATOM 733 C C . ARG A 1 92 ? 10.557 -5.670 -13.253 1.00 97.38 92 ARG A C 1
ATOM 735 O O . ARG A 1 92 ? 11.752 -5.573 -13.517 1.00 97.38 92 ARG A O 1
ATOM 742 N N . ALA A 1 93 ? 9.623 -4.874 -13.773 1.00 96.75 93 ALA A N 1
ATOM 743 C CA . ALA A 1 93 ? 9.923 -3.810 -14.725 1.00 96.75 93 ALA A CA 1
ATOM 744 C C . ALA A 1 93 ? 10.798 -2.713 -14.093 1.00 96.75 93 ALA A C 1
ATOM 746 O O . ALA A 1 93 ? 11.843 -2.371 -14.644 1.00 96.75 93 ALA A O 1
ATOM 747 N N . ARG A 1 94 ? 10.454 -2.252 -12.882 1.00 96.94 94 ARG A N 1
ATOM 748 C CA . ARG A 1 94 ? 11.256 -1.277 -12.125 1.00 96.94 94 ARG A CA 1
ATOM 749 C C . ARG A 1 94 ? 12.662 -1.794 -11.830 1.00 96.94 94 ARG A C 1
ATOM 751 O O . ARG A 1 94 ? 13.635 -1.057 -11.969 1.00 96.94 94 ARG A O 1
ATOM 758 N N . ARG A 1 95 ? 12.787 -3.068 -11.444 1.00 96.12 95 ARG A N 1
ATOM 759 C CA . ARG A 1 95 ? 14.089 -3.716 -11.235 1.00 96.12 95 ARG A CA 1
ATOM 760 C C . ARG A 1 95 ? 14.898 -3.749 -12.526 1.00 96.12 95 ARG A C 1
ATOM 762 O O . ARG A 1 95 ? 16.064 -3.391 -12.483 1.00 96.12 95 ARG A O 1
ATOM 769 N N . ALA A 1 96 ? 14.304 -4.147 -13.648 1.00 94.69 96 ALA A N 1
ATOM 770 C CA . ALA A 1 96 ? 15.002 -4.186 -14.930 1.00 94.69 96 ALA A CA 1
ATOM 771 C C . ALA A 1 96 ? 15.498 -2.797 -15.361 1.00 94.69 96 ALA A C 1
ATOM 773 O O . ALA A 1 96 ? 16.636 -2.684 -15.800 1.00 94.69 96 ALA A O 1
ATOM 774 N N . LEU A 1 97 ? 14.688 -1.749 -15.170 1.00 93.31 97 LEU A N 1
ATOM 775 C CA . LEU A 1 97 ? 15.064 -0.376 -15.514 1.00 93.31 97 LEU A CA 1
ATOM 776 C C . LEU A 1 97 ? 16.206 0.162 -14.638 1.00 93.31 97 LEU A C 1
ATOM 778 O O . LEU A 1 97 ? 17.104 0.820 -15.142 1.00 93.31 97 LEU A O 1
ATOM 782 N N . ALA A 1 98 ? 16.216 -0.160 -13.341 1.00 89.94 98 ALA A N 1
ATOM 783 C CA . ALA A 1 98 ? 17.256 0.295 -12.412 1.00 89.94 98 ALA A CA 1
ATOM 784 C C . ALA A 1 98 ? 18.648 -0.328 -12.653 1.00 89.94 98 ALA A C 1
ATOM 786 O O . ALA A 1 98 ? 19.633 0.175 -12.116 1.00 89.94 98 ALA A O 1
ATOM 787 N N . PHE A 1 99 ? 18.731 -1.430 -13.407 1.00 83.31 99 PHE A N 1
ATOM 788 C CA . PHE A 1 99 ? 19.991 -2.098 -13.768 1.00 83.31 99 PHE A CA 1
ATOM 789 C C . PHE A 1 99 ? 20.266 -2.078 -15.281 1.00 83.31 99 PHE A C 1
ATOM 791 O O . PHE A 1 99 ? 21.111 -2.847 -15.744 1.00 83.31 99 PHE A O 1
ATOM 798 N N . LYS A 1 100 ? 19.537 -1.250 -16.035 1.00 73.06 100 LYS A N 1
ATOM 799 C CA . LYS A 1 100 ? 19.778 -0.979 -17.456 1.00 73.06 100 LYS A CA 1
ATOM 800 C C . LYS A 1 100 ? 20.845 0.103 -17.608 1.00 73.06 100 LYS A C 1
ATOM 802 O O . LYS A 1 100 ? 21.652 -0.034 -18.552 1.00 73.06 100 LYS A O 1
#

Solvent-accessible surface area (backbone atoms only — not comparable to full-atom values): 5738 Å² total; per-residue (Å²): 137,84,81,79,80,79,71,61,66,71,59,56,53,53,53,52,53,49,53,54,33,52,54,32,44,49,49,20,51,53,60,35,48,69,60,37,49,64,54,31,52,48,52,28,52,60,45,47,70,40,85,87,48,56,61,66,55,28,51,66,71,35,69,59,53,54,53,60,47,80,42,96,87,73,45,67,44,78,49,58,68,56,80,40,71,50,29,48,50,20,53,52,45,48,53,52,61,76,74,106

Secondary structure (DSSP, 8-state):
--------HHHHHHHHHHHHHHHHHHHHHHHHHHHHHHHHHHHHHHHHHSTTS-HHHHHHHHTTTTS--B-TTSPBPPPTTTTSHHHHHHHHHHHHHHT-

Foldseek 3Di:
DDDDPPPPPVVVVLVVLVVVLVVLVVVQVVVVCVVVVVVLVVQLVVQVVPVVDDSVCSCVVSVQPQPWDQDPVRDTDHGPPCVPPSNVVSVVSVVVSVVD

Mean predicted aligned error: 6.73 Å